Protein AF-A0A916ADL3-F1 (afdb_monomer)

Solvent-accessible surface area (backbone atoms only — not comparable to full-atom values): 5430 Å² total; per-residue (Å²): 136,85,81,75,83,83,80,60,75,65,63,58,63,62,55,76,73,56,73,76,81,78,74,80,76,77,79,79,48,58,69,54,54,46,50,54,50,51,55,41,40,76,73,71,47,77,82,90,49,60,67,60,56,50,50,48,35,44,68,70,72,42,94,71,61,96,82,56,55,59,69,60,54,51,52,50,47,56,57,57,70,74,102

pLDDT: mean 87.64, std 12.75, range [47.03, 98.06]

Mean predicted aligned error: 10.48 Å

Structure (mmCIF, N/CA/C/O backbone):
data_AF-A0A916ADL3-F1
#
_entry.id   AF-A0A916ADL3-F1
#
loop_
_atom_site.group_PDB
_atom_site.id
_atom_site.type_symbol
_atom_site.label_atom_id
_atom_site.label_alt_id
_atom_site.label_comp_id
_atom_site.label_asym_id
_atom_site.label_entity_id
_atom_site.label_seq_id
_atom_site.pdbx_PDB_ins_code
_atom_site.Cartn_x
_atom_site.Cartn_y
_atom_site.Cartn_z
_atom_site.occupancy
_atom_site.B_iso_or_equiv
_atom_site.auth_seq_id
_atom_site.auth_comp_id
_atom_site.auth_asym_id
_atom_site.auth_atom_id
_atom_site.pdbx_PDB_model_num
ATOM 1 N N . MET A 1 1 ? -22.108 58.563 -25.010 1.00 47.03 1 MET A N 1
ATOM 2 C CA . MET A 1 1 ? -21.289 57.904 -26.053 1.00 47.03 1 MET A CA 1
ATOM 3 C C . MET A 1 1 ? -20.652 56.651 -25.448 1.00 47.03 1 MET A C 1
ATOM 5 O O . MET A 1 1 ? -19.613 56.733 -24.807 1.00 47.03 1 MET A O 1
ATOM 9 N N . THR A 1 2 ? -21.330 55.509 -25.516 1.00 56.00 2 THR A N 1
ATOM 10 C CA . THR A 1 2 ? -20.911 54.253 -24.868 1.00 56.00 2 THR A CA 1
ATOM 11 C C . THR A 1 2 ? -19.782 53.610 -25.678 1.00 56.00 2 THR A C 1
ATOM 13 O O . THR A 1 2 ? -20.000 53.201 -26.817 1.00 56.00 2 THR A O 1
ATOM 16 N N . LYS A 1 3 ? -18.562 53.540 -25.127 1.00 55.84 3 LYS A N 1
ATOM 17 C CA . LYS A 1 3 ? -17.449 52.839 -25.785 1.00 55.84 3 LYS A CA 1
ATOM 18 C C . LYS A 1 3 ? -17.723 51.333 -25.771 1.00 55.84 3 LYS A C 1
ATOM 20 O O . LYS A 1 3 ? -17.781 50.728 -24.705 1.00 55.84 3 LYS A O 1
ATOM 25 N N . ARG A 1 4 ? -17.894 50.731 -26.953 1.00 60.28 4 ARG A N 1
ATOM 26 C CA . ARG A 1 4 ? -17.880 49.270 -27.111 1.00 60.28 4 ARG A CA 1
ATOM 27 C C . ARG A 1 4 ? -16.446 48.771 -26.894 1.00 60.28 4 ARG A C 1
ATOM 29 O O . ARG A 1 4 ? -15.536 49.363 -27.475 1.00 60.28 4 ARG A O 1
ATOM 36 N N . PRO A 1 5 ? -16.221 47.721 -26.088 1.00 65.62 5 PRO A N 1
ATOM 37 C CA . PRO A 1 5 ? -14.891 47.151 -25.940 1.00 65.62 5 PRO A CA 1
ATOM 38 C C . PRO A 1 5 ? -14.469 46.491 -27.257 1.00 65.62 5 PRO A C 1
ATOM 40 O O . PRO A 1 5 ? -15.157 45.623 -27.790 1.00 65.62 5 PRO A O 1
ATOM 43 N N . GLU 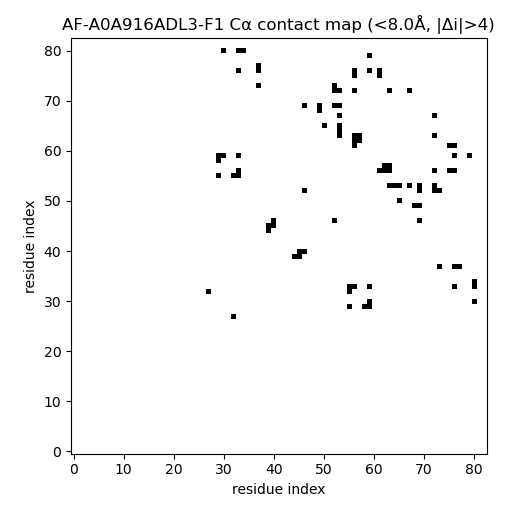A 1 6 ? -13.340 46.946 -27.790 1.00 69.56 6 GLU A N 1
ATOM 44 C CA . GLU A 1 6 ? -12.711 46.417 -28.994 1.00 69.56 6 GLU A CA 1
ATOM 45 C C . GLU A 1 6 ? -12.088 45.051 -28.670 1.00 69.56 6 GLU A C 1
ATOM 47 O O . GLU A 1 6 ? -11.099 44.951 -27.939 1.00 69.56 6 GLU A O 1
ATOM 52 N N . ILE A 1 7 ? -12.709 43.978 -29.161 1.00 68.25 7 ILE A N 1
ATOM 53 C CA . ILE A 1 7 ? -12.214 42.613 -28.974 1.00 68.25 7 ILE A CA 1
ATOM 54 C C . ILE A 1 7 ? -11.179 42.352 -30.061 1.00 68.25 7 ILE A C 1
ATOM 56 O O . ILE A 1 7 ? -11.495 42.295 -31.248 1.00 68.25 7 ILE A O 1
ATOM 60 N N . LYS A 1 8 ? -9.920 42.232 -29.652 1.00 78.50 8 LYS A N 1
ATOM 61 C CA . LYS A 1 8 ? -8.795 42.240 -30.582 1.00 78.50 8 LYS A CA 1
ATOM 62 C C . LYS A 1 8 ? -8.662 40.883 -31.293 1.00 78.50 8 LYS A C 1
ATOM 64 O O . LYS A 1 8 ? -8.616 39.856 -30.615 1.00 78.50 8 LYS A O 1
ATOM 69 N N . PRO A 1 9 ? -8.564 40.840 -32.632 1.00 68.50 9 PRO A N 1
ATOM 70 C CA . PRO A 1 9 ? -8.755 39.621 -33.437 1.00 68.50 9 PRO A CA 1
ATOM 71 C C . PRO A 1 9 ? -7.722 38.524 -33.144 1.00 68.50 9 PRO A C 1
ATOM 73 O O . PRO A 1 9 ? -8.013 37.335 -33.216 1.00 68.50 9 PRO A O 1
ATOM 76 N N . TRP A 1 10 ? -6.526 38.916 -32.719 1.00 66.19 10 TRP A N 1
ATOM 77 C CA . TRP A 1 10 ? -5.441 38.016 -32.331 1.00 66.19 10 TRP A CA 1
ATOM 78 C C . TRP A 1 10 ? -5.717 37.216 -31.046 1.00 66.19 10 TRP A C 1
ATOM 80 O O . TRP A 1 10 ? -5.106 36.167 -30.844 1.00 66.19 10 TRP A O 1
ATOM 90 N N . THR A 1 11 ? -6.677 37.635 -30.211 1.00 71.62 11 THR A N 1
ATOM 91 C CA . THR A 1 11 ? -7.115 36.832 -29.052 1.00 71.62 11 THR A CA 1
ATOM 92 C C . THR A 1 11 ? -7.819 35.535 -29.455 1.00 71.62 11 THR A C 1
ATOM 94 O O . THR A 1 11 ? -7.781 34.567 -28.696 1.00 71.62 11 THR A O 1
ATOM 97 N N . TRP A 1 12 ? -8.393 35.466 -30.662 1.00 69.81 12 TRP A N 1
ATOM 98 C CA . TRP A 1 12 ? -8.949 34.225 -31.209 1.00 69.81 12 TRP A CA 1
ATOM 99 C C . TRP A 1 12 ? -7.861 33.259 -31.660 1.00 69.81 12 TRP A C 1
ATOM 101 O O . TRP A 1 12 ? -7.908 32.077 -31.323 1.00 69.81 12 TRP A O 1
ATOM 111 N N . LEU A 1 13 ? -6.847 33.767 -32.359 1.00 74.44 13 LEU A N 1
ATOM 112 C CA . LEU A 1 13 ? -5.760 32.943 -32.881 1.00 74.44 13 LEU A CA 1
ATOM 113 C C . LEU A 1 13 ? -4.960 32.270 -31.750 1.00 74.44 13 LEU A C 1
ATOM 115 O O . LEU A 1 13 ? -4.618 31.096 -31.840 1.00 74.44 13 LEU A O 1
ATOM 119 N N . MET A 1 14 ? -4.751 32.967 -30.630 1.00 72.94 14 MET A N 1
ATOM 120 C CA . MET A 1 14 ? -4.083 32.410 -29.442 1.00 72.94 14 MET A CA 1
ATOM 121 C C . MET A 1 14 ? -4.903 31.334 -28.709 1.00 72.94 14 MET A C 1
ATOM 123 O O . MET A 1 14 ? -4.347 30.549 -27.939 1.00 72.94 14 MET A O 1
ATOM 127 N N . ARG A 1 15 ? -6.224 31.266 -28.919 1.00 66.69 15 ARG A N 1
ATOM 128 C CA . ARG A 1 15 ? -7.078 30.212 -28.345 1.00 66.69 15 ARG A CA 1
ATOM 129 C C . ARG A 1 15 ? -6.883 28.869 -29.057 1.00 66.69 15 ARG A C 1
ATOM 131 O O . ARG A 1 15 ? -7.035 27.834 -28.420 1.00 66.69 15 ARG A O 1
ATOM 138 N N . TRP A 1 16 ? -6.491 28.873 -30.332 1.00 74.25 16 TRP A N 1
ATOM 139 C CA . TRP A 1 16 ? -6.284 27.660 -31.137 1.00 74.25 16 TRP A CA 1
ATOM 140 C C . TRP A 1 16 ? -5.034 26.849 -30.789 1.00 74.25 16 TRP A C 1
ATOM 142 O O . TRP A 1 16 ? -4.951 25.683 -31.161 1.00 74.25 16 TRP A O 1
ATOM 152 N N . TRP A 1 17 ? -4.094 27.421 -30.039 1.00 80.12 17 TRP A N 1
ATOM 153 C CA . TRP A 1 17 ? -2.906 26.703 -29.566 1.00 80.12 17 TRP A CA 1
ATOM 154 C C . TRP A 1 17 ? -2.947 26.315 -28.093 1.00 80.12 17 TRP A C 1
ATOM 156 O O . TRP A 1 17 ? -1.961 25.803 -27.567 1.00 80.12 17 TRP A O 1
ATOM 166 N N . GLN A 1 18 ? -4.077 26.516 -27.414 1.00 78.31 18 GLN A N 1
ATOM 167 C CA . GLN A 1 18 ? -4.196 26.086 -26.028 1.00 78.31 18 GLN A CA 1
ATOM 168 C C . GLN A 1 18 ? -4.502 24.584 -25.989 1.00 78.31 18 GLN A C 1
ATOM 170 O O . GLN A 1 18 ? -5.565 24.179 -26.469 1.00 78.31 18 GLN A O 1
ATOM 175 N N . PRO A 1 19 ? -3.606 23.744 -25.432 1.00 78.19 19 PRO A N 1
ATOM 176 C CA . PRO A 1 19 ? -3.957 22.361 -25.157 1.00 78.19 19 PRO A CA 1
ATOM 177 C C . PRO A 1 19 ? -5.179 22.343 -24.227 1.00 78.19 19 PRO A C 1
ATOM 179 O O . PRO A 1 19 ? -5.324 23.243 -23.389 1.00 78.19 19 PRO A O 1
ATOM 182 N N . PRO A 1 20 ? -6.080 21.355 -24.363 1.00 80.19 20 PRO A N 1
ATOM 183 C CA . PRO A 1 20 ? -7.221 21.250 -23.467 1.00 80.19 20 PRO A CA 1
ATOM 184 C C . PRO A 1 20 ? -6.719 21.213 -22.016 1.00 80.19 20 PRO A C 1
ATOM 186 O O . PRO A 1 20 ? -5.690 20.581 -21.750 1.00 80.19 20 PRO A O 1
ATOM 189 N N . PRO A 1 21 ? -7.410 21.880 -21.073 1.00 75.44 21 PRO A N 1
ATOM 190 C CA . PRO A 1 21 ? -7.008 21.843 -19.676 1.00 75.44 21 PRO A CA 1
ATOM 191 C C . PRO A 1 21 ? -6.931 20.383 -19.229 1.00 75.44 21 PRO A C 1
ATOM 193 O O . PRO A 1 21 ? -7.893 19.624 -19.393 1.00 75.44 21 PRO A O 1
ATOM 196 N N . ALA A 1 22 ? -5.770 19.980 -18.706 1.00 77.62 22 ALA A N 1
ATOM 197 C CA . ALA A 1 22 ? -5.584 18.644 -18.167 1.00 77.62 22 ALA A CA 1
ATOM 198 C C . ALA A 1 22 ? -6.656 18.417 -17.098 1.00 77.62 22 ALA A C 1
ATOM 200 O O . ALA A 1 22 ? -6.749 19.175 -16.130 1.00 77.62 22 ALA A O 1
ATOM 201 N N . ARG A 1 23 ? -7.506 17.402 -17.294 1.00 76.50 23 ARG A 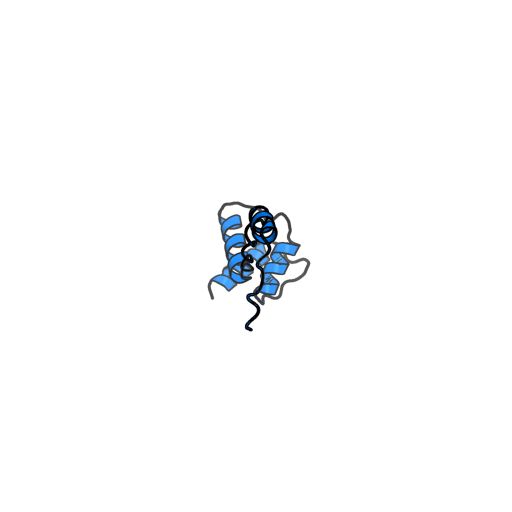N 1
ATOM 202 C CA . ARG A 1 23 ? -8.486 17.033 -16.272 1.00 76.50 23 ARG A CA 1
ATOM 203 C C . ARG A 1 23 ? -7.696 16.671 -15.013 1.00 76.50 23 ARG A C 1
ATOM 205 O O . ARG A 1 23 ? -6.789 15.843 -15.124 1.00 76.50 23 ARG A O 1
ATOM 212 N N . PRO A 1 24 ? -7.992 17.269 -13.847 1.00 70.62 24 PRO A N 1
ATOM 213 C CA . PRO A 1 24 ? -7.305 16.895 -12.623 1.00 70.62 24 PRO A CA 1
ATOM 214 C C . PRO A 1 24 ? -7.527 15.398 -12.396 1.00 70.62 24 PRO A C 1
ATOM 216 O O . PRO A 1 24 ? -8.668 14.936 -12.334 1.00 70.62 24 PRO A O 1
ATOM 219 N N . ALA A 1 25 ? -6.439 14.628 -12.347 1.00 73.31 25 ALA A N 1
ATOM 220 C CA . ALA A 1 25 ? -6.518 13.211 -12.033 1.00 73.31 25 ALA A CA 1
ATOM 221 C C . ALA A 1 25 ? -7.047 13.088 -10.603 1.00 73.31 25 ALA A C 1
ATOM 223 O O . ALA A 1 25 ? -6.428 13.598 -9.668 1.00 73.31 25 ALA A O 1
ATOM 224 N N . VAL A 1 26 ? -8.207 12.451 -10.434 1.00 75.94 26 VAL A N 1
ATOM 225 C CA . VAL A 1 26 ? -8.746 12.183 -9.100 1.00 75.94 26 VAL A CA 1
ATOM 226 C C . VAL A 1 26 ? -7.730 11.292 -8.379 1.00 75.94 26 VAL A C 1
ATOM 228 O O . VAL A 1 26 ? -7.396 10.226 -8.905 1.00 75.94 26 VAL A O 1
ATOM 231 N N . PRO A 1 27 ? -7.187 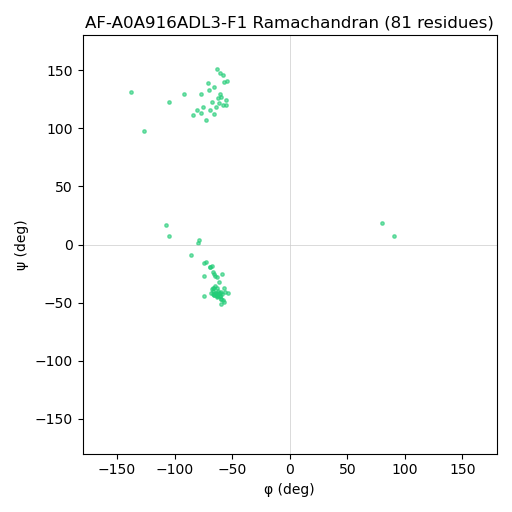11.711 -7.223 1.00 80.88 27 PRO A N 1
ATOM 232 C CA . PRO A 1 27 ? -6.216 10.902 -6.507 1.00 80.88 27 PRO A CA 1
ATOM 233 C C . PRO A 1 27 ? -6.858 9.569 -6.112 1.00 80.88 27 PRO A C 1
ATOM 235 O O . PRO A 1 27 ? -7.952 9.530 -5.550 1.00 80.88 27 PRO A O 1
ATOM 238 N N . VAL A 1 28 ? -6.178 8.467 -6.436 1.00 84.94 28 VAL A N 1
ATOM 239 C CA . VAL A 1 28 ? -6.641 7.116 -6.104 1.00 84.94 28 VAL A CA 1
ATOM 240 C C . VAL A 1 28 ? -6.704 6.983 -4.585 1.00 84.94 28 VAL A C 1
ATOM 242 O O . VAL A 1 28 ? -5.712 7.243 -3.902 1.00 84.94 28 VAL A O 1
ATOM 245 N N . SER A 1 29 ? -7.860 6.574 -4.058 1.00 93.81 29 SER A N 1
ATOM 246 C CA . SER A 1 29 ? -8.035 6.384 -2.618 1.00 93.81 29 SER A CA 1
ATOM 247 C C . SER A 1 29 ? -7.107 5.286 -2.092 1.00 93.81 29 SER A C 1
ATOM 249 O O . SER A 1 29 ? -6.776 4.333 -2.802 1.00 93.81 29 SER A O 1
ATOM 251 N N . ASP A 1 30 ? -6.707 5.375 -0.824 1.00 95.31 30 ASP A N 1
ATOM 252 C CA . ASP A 1 30 ? -5.816 4.373 -0.225 1.00 95.31 30 ASP A CA 1
ATOM 253 C C . ASP A 1 30 ? -6.450 2.973 -0.209 1.00 95.31 30 ASP A C 1
ATOM 255 O O . ASP A 1 30 ? -5.764 1.973 -0.432 1.00 95.31 30 ASP A O 1
ATOM 259 N N . ARG A 1 31 ? -7.783 2.900 -0.068 1.00 96.00 31 ARG A N 1
ATOM 260 C CA . ARG A 1 31 ? -8.544 1.649 -0.205 1.00 96.00 31 ARG A CA 1
ATOM 261 C C . ARG A 1 31 ? -8.445 1.070 -1.615 1.00 96.00 31 ARG A C 1
ATOM 263 O O . ARG A 1 31 ? -8.216 -0.130 -1.742 1.00 96.00 31 ARG A O 1
ATOM 270 N N . GLN A 1 32 ? -8.560 1.896 -2.655 1.00 96.38 32 GLN A N 1
ATOM 271 C CA . GLN A 1 32 ? -8.420 1.434 -4.037 1.00 96.38 32 GLN A CA 1
ATOM 272 C C . GLN A 1 32 ? -6.988 0.962 -4.320 1.00 96.38 32 GLN A C 1
ATOM 274 O O . GLN A 1 32 ? -6.801 -0.130 -4.845 1.00 96.38 32 GLN A O 1
ATOM 279 N N . ARG A 1 33 ? -5.967 1.704 -3.864 1.00 95.94 33 ARG A N 1
ATOM 280 C CA . ARG A 1 33 ? -4.555 1.284 -3.984 1.00 95.94 33 ARG A CA 1
ATOM 281 C C . ARG A 1 33 ? -4.306 -0.084 -3.345 1.00 95.94 33 ARG A C 1
ATOM 283 O O . ARG A 1 33 ? -3.558 -0.893 -3.888 1.00 95.94 33 ARG A O 1
ATOM 290 N N . ALA A 1 34 ? -4.917 -0.339 -2.190 1.00 97.56 34 ALA A N 1
ATOM 291 C CA . ALA A 1 34 ? -4.827 -1.627 -1.520 1.00 97.56 34 ALA A CA 1
ATOM 292 C C . ALA A 1 34 ? -5.541 -2.745 -2.291 1.00 97.56 34 ALA A C 1
ATOM 294 O O . ALA A 1 34 ? -4.999 -3.841 -2.405 1.00 97.56 34 ALA A O 1
ATOM 295 N N . GLN A 1 35 ? -6.721 -2.479 -2.852 1.00 98.06 35 GLN A N 1
ATOM 296 C CA . GLN A 1 35 ? -7.435 -3.441 -3.696 1.00 98.06 35 GLN A CA 1
ATOM 297 C C . GLN A 1 35 ? -6.639 -3.791 -4.955 1.00 98.06 35 GLN A C 1
ATOM 299 O O . GLN A 1 35 ? -6.506 -4.970 -5.273 1.00 98.06 35 GLN A O 1
ATOM 304 N N . ASP A 1 36 ? -6.060 -2.794 -5.625 1.00 97.00 36 ASP A N 1
ATOM 305 C CA . ASP A 1 36 ? -5.229 -3.000 -6.813 1.00 97.00 36 ASP A CA 1
ATOM 306 C C . ASP A 1 36 ? -3.992 -3.843 -6.485 1.00 97.00 36 ASP A C 1
ATOM 308 O O . ASP A 1 36 ? -3.651 -4.761 -7.231 1.00 97.00 36 ASP A O 1
ATOM 312 N N . LEU A 1 37 ? -3.355 -3.584 -5.336 1.00 97.50 37 LEU A N 1
ATOM 313 C CA . LEU A 1 37 ? -2.241 -4.392 -4.843 1.00 97.50 37 LEU A CA 1
ATOM 314 C C . LEU A 1 37 ? -2.656 -5.853 -4.635 1.00 97.50 37 LEU A C 1
ATOM 316 O O . LEU A 1 37 ? -1.983 -6.747 -5.141 1.00 97.50 37 LEU A O 1
ATOM 320 N N . ILE A 1 38 ? -3.750 -6.103 -3.907 1.00 98.06 38 ILE A N 1
ATOM 321 C CA . ILE A 1 38 ? -4.214 -7.472 -3.644 1.00 98.06 38 ILE A CA 1
ATOM 322 C C . ILE A 1 38 ? -4.598 -8.172 -4.946 1.00 98.06 38 ILE A C 1
ATOM 324 O O . ILE A 1 38 ? -4.175 -9.300 -5.165 1.00 98.06 38 ILE A O 1
ATOM 328 N N . ARG A 1 39 ? -5.302 -7.489 -5.854 1.00 98.06 39 ARG A N 1
ATOM 329 C CA . ARG A 1 39 ? -5.662 -8.036 -7.165 1.00 98.06 39 ARG A CA 1
ATOM 330 C C . ARG A 1 39 ? -4.431 -8.428 -7.981 1.00 98.06 39 ARG A C 1
ATOM 332 O O . ARG A 1 39 ? -4.437 -9.479 -8.614 1.00 98.06 39 ARG A O 1
ATOM 339 N N . ALA A 1 40 ? -3.390 -7.597 -7.981 1.00 97.44 40 ALA A N 1
ATOM 340 C CA . ALA A 1 40 ? -2.147 -7.901 -8.681 1.00 97.44 40 ALA A CA 1
ATOM 341 C C . ALA A 1 40 ? -1.440 -9.122 -8.077 1.00 97.44 40 ALA A C 1
ATOM 343 O O . ALA A 1 40 ? -0.962 -9.971 -8.824 1.00 97.44 40 ALA A O 1
ATOM 344 N N . VAL A 1 41 ? -1.413 -9.237 -6.744 1.00 97.19 41 VAL A N 1
ATOM 345 C CA . VAL A 1 41 ? -0.835 -10.399 -6.049 1.00 97.19 41 VAL A CA 1
ATOM 346 C C . VAL A 1 41 ? -1.635 -11.672 -6.317 1.00 97.19 41 VAL A C 1
ATOM 348 O O . VAL A 1 41 ? -1.051 -12.705 -6.629 1.00 97.19 41 VAL A O 1
ATOM 351 N N . ASP A 1 42 ? -2.963 -11.597 -6.271 1.00 96.88 42 ASP A N 1
ATOM 352 C CA . ASP A 1 42 ? -3.852 -12.729 -6.549 1.00 96.88 42 ASP A CA 1
ATOM 353 C C . ASP A 1 42 ? -3.740 -13.207 -8.009 1.00 96.88 42 ASP A C 1
ATOM 355 O O . ASP A 1 42 ? -3.936 -14.385 -8.294 1.00 96.88 42 ASP A O 1
ATOM 359 N N . ALA A 1 43 ? -3.360 -12.315 -8.929 1.00 97.94 43 ALA A N 1
ATOM 360 C CA . ALA A 1 43 ? -3.028 -12.649 -10.314 1.00 97.94 43 ALA A CA 1
ATOM 361 C C . ALA A 1 43 ? -1.609 -13.241 -10.493 1.00 97.94 43 ALA A C 1
ATOM 363 O O . ALA A 1 43 ? -1.185 -13.472 -11.624 1.00 97.94 43 ALA A O 1
ATOM 364 N N . GLY A 1 44 ? -0.866 -13.472 -9.404 1.00 96.69 44 GLY A N 1
ATOM 365 C CA . GLY A 1 44 ? 0.500 -14.006 -9.416 1.00 96.69 44 GLY A CA 1
ATOM 366 C C . GLY A 1 44 ? 1.605 -12.944 -9.468 1.00 96.69 44 GLY A C 1
ATOM 367 O O . GLY A 1 44 ? 2.778 -13.281 -9.624 1.00 96.69 44 GLY A O 1
ATOM 368 N N . GLY A 1 45 ? 1.265 -11.659 -9.344 1.00 96.19 45 GLY A N 1
ATOM 369 C CA . GLY A 1 45 ? 2.236 -10.569 -9.291 1.00 96.19 45 GLY A CA 1
ATOM 370 C C . GLY A 1 45 ? 3.024 -10.546 -7.979 1.00 96.19 45 GLY A C 1
ATOM 371 O O . GLY A 1 45 ? 2.466 -10.708 -6.896 1.00 96.19 45 GLY A O 1
ATOM 372 N N . ILE A 1 46 ? 4.330 -10.279 -8.059 1.00 94.38 46 ILE A N 1
ATOM 373 C CA . ILE A 1 46 ? 5.205 -10.190 -6.882 1.00 94.38 46 ILE A CA 1
ATOM 374 C C . ILE A 1 46 ? 5.526 -8.715 -6.592 1.00 94.38 46 ILE A C 1
ATOM 376 O O . ILE A 1 46 ? 6.082 -8.030 -7.456 1.00 94.38 46 ILE A O 1
ATOM 380 N N . PRO A 1 47 ? 5.218 -8.190 -5.390 1.00 90.88 47 PRO A N 1
ATOM 381 C CA . PRO A 1 47 ? 5.557 -6.817 -5.039 1.00 90.88 47 PRO A CA 1
ATOM 382 C C . PRO A 1 47 ? 7.077 -6.623 -4.958 1.00 90.88 47 PRO A C 1
ATOM 384 O O . PRO A 1 47 ? 7.730 -7.106 -4.038 1.00 90.88 47 PRO A O 1
ATOM 387 N N . LEU A 1 48 ? 7.638 -5.851 -5.889 1.00 91.50 48 LEU A N 1
ATOM 388 C CA . LEU A 1 48 ? 9.084 -5.590 -5.946 1.00 91.50 48 LEU A CA 1
ATOM 389 C C . LEU A 1 48 ? 9.579 -4.617 -4.863 1.00 91.50 48 LEU A C 1
ATOM 391 O O . LEU A 1 48 ? 10.777 -4.510 -4.623 1.00 91.50 48 LEU A O 1
ATOM 395 N N . ASN A 1 49 ? 8.669 -3.882 -4.218 1.00 94.75 49 ASN A N 1
ATOM 396 C CA . ASN A 1 49 ? 9.009 -2.883 -3.209 1.00 94.75 49 ASN A CA 1
ATOM 397 C C . ASN A 1 49 ? 8.239 -3.132 -1.896 1.00 94.75 49 ASN A C 1
ATOM 399 O O . ASN A 1 49 ? 7.099 -2.673 -1.759 1.00 94.75 49 ASN A O 1
ATOM 403 N N . PRO A 1 50 ? 8.870 -3.791 -0.904 1.00 94.88 50 PRO A N 1
ATOM 404 C CA . PRO A 1 50 ? 8.291 -4.019 0.421 1.00 94.88 50 PRO A CA 1
ATOM 405 C C . PRO A 1 50 ? 7.880 -2.730 1.142 1.00 94.88 50 PRO A C 1
ATOM 407 O O . PRO A 1 50 ? 6.843 -2.684 1.802 1.00 94.88 50 PRO A O 1
ATOM 410 N N . ALA A 1 51 ? 8.655 -1.651 0.992 1.00 95.62 51 ALA A N 1
ATOM 411 C CA . ALA A 1 51 ? 8.352 -0.375 1.635 1.00 95.62 51 ALA A CA 1
ATOM 412 C C . ALA A 1 51 ? 7.046 0.229 1.100 1.00 95.62 51 ALA A C 1
ATOM 414 O O . ALA A 1 51 ? 6.275 0.792 1.874 1.00 95.62 51 ALA A O 1
ATOM 415 N N . ARG A 1 52 ? 6.757 0.050 -0.196 1.00 95.56 52 ARG A N 1
ATOM 416 C CA . ARG A 1 52 ? 5.492 0.486 -0.806 1.00 95.56 52 ARG A CA 1
ATOM 417 C C . ARG A 1 52 ? 4.297 -0.313 -0.289 1.00 95.56 52 ARG A C 1
ATOM 419 O O . ARG A 1 52 ? 3.240 0.265 -0.063 1.00 95.56 52 ARG A O 1
ATOM 426 N N . VAL A 1 53 ? 4.466 -1.616 -0.069 1.00 97.44 53 VAL A N 1
ATOM 427 C CA . VAL A 1 53 ? 3.431 -2.462 0.551 1.00 97.44 53 VAL A CA 1
ATOM 428 C C . VAL A 1 53 ? 3.145 -1.991 1.981 1.00 97.44 53 VAL A C 1
ATOM 430 O O . VAL A 1 53 ? 1.988 -1.810 2.355 1.00 97.44 53 VAL A O 1
ATOM 433 N N . ASN A 1 54 ? 4.194 -1.702 2.754 1.00 97.31 54 ASN A N 1
ATOM 434 C CA . ASN A 1 54 ? 4.059 -1.201 4.120 1.00 97.31 54 ASN A CA 1
ATOM 435 C C . ASN A 1 54 ? 3.435 0.210 4.178 1.00 97.31 54 ASN A C 1
ATOM 437 O O . ASN A 1 54 ? 2.633 0.468 5.068 1.00 97.31 54 ASN A O 1
ATOM 441 N N . ASP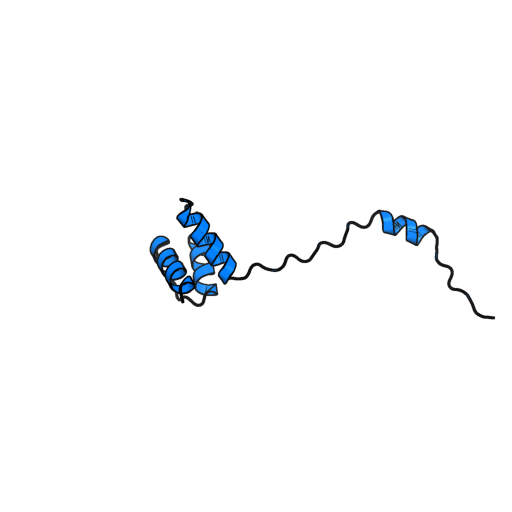 A 1 55 ? 3.748 1.111 3.237 1.00 96.75 55 ASP A N 1
ATOM 442 C CA . ASP A 1 55 ? 3.080 2.424 3.110 1.00 96.75 55 ASP A CA 1
ATOM 443 C C . ASP 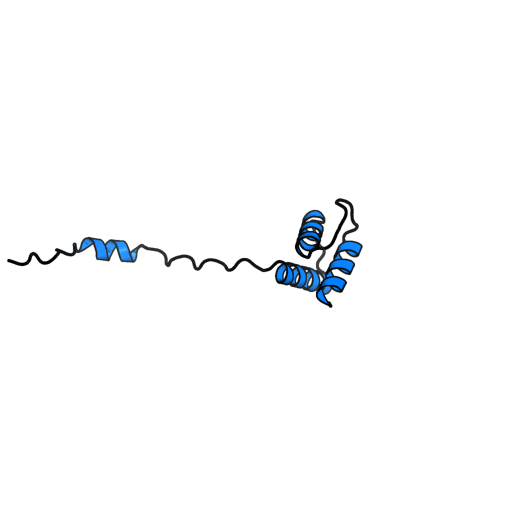A 1 55 ? 1.570 2.268 2.908 1.00 96.75 55 ASP A C 1
ATOM 445 O O . ASP A 1 55 ? 0.789 2.891 3.623 1.00 96.75 55 ASP A O 1
ATOM 449 N N . ILE A 1 56 ? 1.157 1.393 1.987 1.00 97.00 56 ILE A N 1
ATOM 450 C CA . ILE A 1 56 ? -0.264 1.131 1.726 1.00 97.00 56 ILE A CA 1
ATOM 451 C C . ILE A 1 56 ? -0.949 0.602 2.991 1.00 97.00 56 ILE A C 1
ATOM 453 O O . ILE A 1 56 ? -2.018 1.088 3.347 1.00 97.00 56 ILE A O 1
ATOM 457 N N . ALA A 1 57 ? -0.322 -0.333 3.712 1.00 97.50 57 ALA A N 1
ATOM 458 C CA . ALA A 1 57 ? -0.863 -0.837 4.973 1.00 97.50 57 ALA A CA 1
ATOM 459 C C . ALA A 1 57 ? -1.041 0.275 6.023 1.00 97.50 57 ALA A C 1
ATOM 461 O O . ALA A 1 57 ? -2.119 0.395 6.602 1.00 97.50 57 ALA A O 1
ATOM 462 N N . ARG A 1 58 ? -0.032 1.134 6.222 1.00 97.19 58 ARG A N 1
ATOM 463 C CA . ARG A 1 58 ? -0.118 2.257 7.176 1.00 97.19 58 ARG A CA 1
ATOM 464 C C . ARG A 1 58 ? -1.201 3.256 6.795 1.00 97.19 58 ARG A C 1
ATOM 466 O O . ARG A 1 58 ? -1.936 3.718 7.658 1.00 97.19 58 ARG A O 1
ATOM 473 N N . ARG A 1 59 ? -1.347 3.550 5.502 1.00 96.69 59 ARG A N 1
ATOM 474 C CA . ARG A 1 59 ? -2.411 4.426 4.986 1.00 96.69 59 ARG A CA 1
ATOM 475 C C . ARG A 1 59 ? -3.811 3.836 5.162 1.00 96.69 59 ARG A C 1
ATOM 477 O O . ARG A 1 59 ? -4.769 4.587 5.282 1.00 96.69 59 ARG A O 1
ATOM 484 N N . LEU A 1 60 ? -3.930 2.510 5.245 1.00 95.62 60 LEU A N 1
ATOM 485 C CA . LEU A 1 60 ? -5.163 1.828 5.653 1.00 95.62 60 LEU A CA 1
ATOM 486 C C . LEU A 1 60 ? -5.392 1.816 7.176 1.00 95.62 60 LEU A C 1
ATOM 488 O O . LEU A 1 60 ? -6.371 1.226 7.628 1.00 95.62 60 LEU A O 1
ATOM 492 N N . GLY A 1 61 ? -4.510 2.429 7.969 1.00 96.00 61 GLY A N 1
ATOM 493 C CA . GLY A 1 61 ? -4.584 2.428 9.432 1.00 96.00 61 GLY A CA 1
ATOM 494 C C . GLY A 1 61 ? -4.051 1.149 10.082 1.00 96.00 61 GLY A C 1
ATOM 495 O O . GLY A 1 61 ? -4.387 0.860 11.228 1.00 96.00 61 GLY A O 1
ATOM 496 N N . LEU A 1 62 ? -3.256 0.352 9.360 1.00 97.00 62 LEU A N 1
ATOM 497 C CA . LEU A 1 62 ? -2.616 -0.842 9.907 1.00 97.00 62 LEU A CA 1
ATOM 498 C C . LEU A 1 62 ? -1.225 -0.511 10.446 1.00 97.00 62 LEU A C 1
ATOM 500 O O . LEU A 1 62 ? -0.369 0.005 9.726 1.00 97.00 62 LEU A O 1
ATOM 504 N N . GLU A 1 63 ? -0.962 -0.923 11.681 1.00 95.00 63 GLU A N 1
ATOM 505 C CA . GLU A 1 63 ? 0.372 -0.848 12.268 1.00 95.00 63 GLU A CA 1
ATOM 506 C C . GLU A 1 63 ? 1.273 -1.948 11.691 1.00 95.00 63 GLU A C 1
ATOM 508 O O . GLU A 1 63 ? 1.007 -3.144 11.842 1.00 95.00 63 GLU A O 1
ATOM 513 N N . VAL A 1 64 ? 2.353 -1.546 11.011 1.00 96.00 64 VAL A N 1
ATOM 514 C CA . VAL A 1 64 ? 3.328 -2.470 10.409 1.00 96.00 64 VAL A CA 1
ATOM 515 C C . VAL A 1 64 ? 4.770 -2.009 10.611 1.00 96.00 64 VAL A C 1
ATOM 517 O O . VAL A 1 64 ? 5.150 -0.867 10.312 1.00 96.00 64 VAL A O 1
ATOM 520 N N . SER A 1 65 ? 5.610 -2.946 11.062 1.00 93.12 65 SER A N 1
ATOM 521 C CA . SER A 1 65 ? 7.054 -2.740 11.186 1.00 93.12 65 SER A CA 1
ATOM 522 C C . SER A 1 65 ? 7.684 -2.418 9.831 1.00 93.12 65 SER A C 1
ATOM 524 O O . SER A 1 65 ? 7.284 -2.936 8.789 1.00 93.12 65 SER A O 1
ATOM 526 N N . ARG A 1 66 ? 8.741 -1.602 9.838 1.00 90.62 66 ARG A N 1
ATOM 527 C CA . ARG A 1 66 ? 9.568 -1.350 8.646 1.00 90.62 66 ARG A CA 1
ATOM 528 C C . ARG A 1 66 ? 10.196 -2.624 8.062 1.00 90.62 66 ARG A C 1
ATOM 530 O O . ARG A 1 66 ? 10.478 -2.644 6.870 1.00 90.62 66 ARG A O 1
ATOM 537 N N . HIS A 1 67 ? 10.388 -3.653 8.888 1.00 92.38 67 HIS A N 1
ATOM 538 C CA . HIS A 1 67 ? 10.948 -4.954 8.508 1.00 92.38 67 HIS A CA 1
ATOM 539 C C . HIS A 1 67 ? 9.883 -6.060 8.476 1.00 92.38 67 HIS A C 1
ATOM 541 O O . HIS A 1 67 ? 10.225 -7.239 8.520 1.00 92.38 67 HIS A O 1
ATOM 547 N N . ALA A 1 68 ? 8.594 -5.699 8.444 1.00 92.00 68 ALA A N 1
ATOM 548 C CA . ALA A 1 68 ? 7.522 -6.678 8.313 1.00 92.00 68 ALA A CA 1
ATOM 549 C C . ALA A 1 68 ? 7.708 -7.509 7.034 1.00 92.00 68 ALA A C 1
ATOM 551 O O . ALA A 1 68 ? 8.0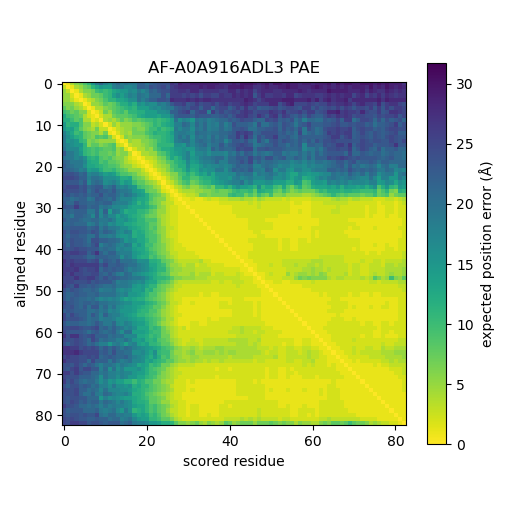77 -6.977 5.981 1.00 92.00 68 ALA A O 1
ATOM 552 N N . ARG A 1 69 ? 7.445 -8.816 7.130 1.00 95.81 69 ARG A N 1
ATOM 553 C 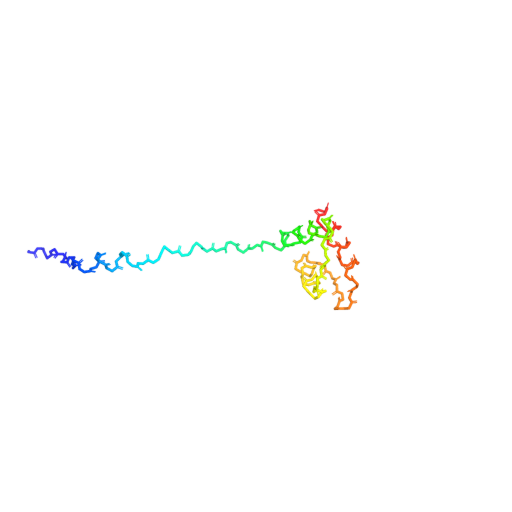CA . ARG A 1 69 ? 7.477 -9.712 5.971 1.00 95.81 69 ARG A CA 1
ATOM 554 C C . ARG A 1 69 ? 6.361 -9.318 5.005 1.00 95.81 69 ARG A C 1
ATOM 556 O O . ARG A 1 69 ? 5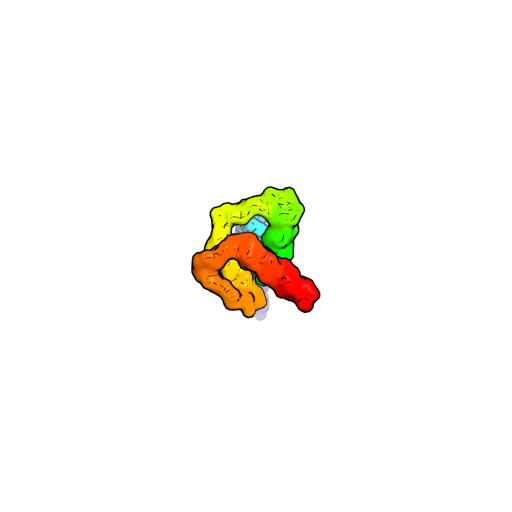.230 -9.105 5.429 1.00 95.81 69 ARG A O 1
ATOM 563 N N . VAL A 1 70 ? 6.665 -9.264 3.706 1.00 96.00 70 VAL A N 1
ATOM 564 C CA . VAL A 1 70 ? 5.704 -8.810 2.684 1.00 96.00 70 VAL A CA 1
ATOM 565 C C . VAL A 1 70 ? 4.424 -9.644 2.707 1.00 96.00 70 VAL A C 1
ATOM 567 O O . VAL A 1 70 ? 3.352 -9.062 2.815 1.00 96.00 70 VAL A O 1
ATOM 570 N N . ASP A 1 71 ? 4.523 -10.977 2.695 1.00 95.75 71 ASP A N 1
ATOM 571 C CA . ASP A 1 71 ? 3.362 -11.879 2.782 1.00 95.75 71 ASP A CA 1
ATOM 572 C C . ASP A 1 71 ? 2.467 -11.604 3.993 1.00 95.75 71 ASP A C 1
ATOM 574 O O . ASP A 1 71 ? 1.242 -11.587 3.890 1.00 95.75 71 ASP A O 1
ATOM 578 N N . GLU A 1 72 ? 3.077 -11.337 5.146 1.00 97.00 72 GLU A N 1
ATOM 579 C CA . GLU A 1 72 ? 2.355 -11.040 6.381 1.00 97.00 72 GLU A CA 1
ATOM 580 C C . GLU A 1 72 ? 1.605 -9.706 6.267 1.00 97.00 72 GLU A C 1
ATOM 582 O O . GLU A 1 72 ? 0.433 -9.607 6.639 1.00 97.00 72 GLU A O 1
ATOM 587 N N . THR A 1 73 ? 2.245 -8.682 5.695 1.00 97.75 73 THR A N 1
ATOM 588 C CA . THR A 1 73 ? 1.595 -7.397 5.415 1.00 97.75 73 THR A CA 1
ATOM 589 C C . THR A 1 73 ? 0.463 -7.550 4.394 1.00 97.75 73 THR A C 1
ATOM 591 O O . THR A 1 73 ? -0.617 -6.997 4.601 1.00 97.75 73 THR A O 1
ATOM 594 N N . ILE A 1 74 ? 0.657 -8.336 3.331 1.00 98.00 74 ILE A N 1
ATOM 595 C CA . ILE A 1 74 ? -0.382 -8.629 2.331 1.00 98.00 74 ILE A CA 1
ATOM 596 C C . ILE A 1 74 ? -1.584 -9.322 2.986 1.00 98.00 74 ILE A C 1
ATOM 598 O O . ILE A 1 74 ? -2.726 -8.914 2.759 1.00 98.00 74 ILE A O 1
ATOM 602 N N . ALA A 1 75 ? -1.349 -10.307 3.856 1.00 97.56 75 ALA A N 1
ATOM 603 C CA . ALA A 1 75 ? -2.412 -10.982 4.594 1.00 97.56 75 ALA A CA 1
ATOM 604 C C . ALA A 1 75 ? -3.207 -10.011 5.486 1.00 97.56 75 ALA A C 1
ATOM 606 O O . ALA A 1 75 ? -4.441 -10.053 5.498 1.00 97.56 75 ALA A O 1
ATOM 607 N N . ARG A 1 76 ? -2.526 -9.084 6.179 1.00 97.75 76 ARG A N 1
ATOM 608 C CA . ARG A 1 76 ? -3.177 -8.031 6.982 1.00 97.75 76 ARG A CA 1
ATOM 609 C C . ARG A 1 76 ? -4.022 -7.087 6.133 1.00 97.75 76 ARG A C 1
ATOM 611 O O . ARG A 1 76 ? -5.162 -6.809 6.501 1.00 97.75 76 ARG A O 1
ATOM 618 N N . ILE A 1 77 ? -3.501 -6.632 4.992 1.00 98.00 77 ILE A N 1
ATOM 619 C CA . ILE A 1 77 ? -4.247 -5.783 4.052 1.00 98.00 77 ILE A CA 1
ATOM 620 C C . ILE A 1 77 ? -5.507 -6.515 3.571 1.00 98.00 77 ILE A C 1
ATOM 622 O O . ILE A 1 77 ? -6.601 -5.951 3.617 1.00 98.00 77 ILE A O 1
ATOM 626 N N . ARG A 1 78 ? -5.389 -7.791 3.179 1.00 97.94 78 ARG A N 1
ATOM 627 C CA . ARG A 1 78 ? -6.533 -8.607 2.745 1.00 97.94 78 ARG A CA 1
ATOM 628 C C . ARG A 1 78 ? -7.591 -8.731 3.845 1.00 97.94 78 ARG A C 1
ATOM 630 O O . ARG A 1 78 ? -8.779 -8.652 3.551 1.00 97.94 78 ARG A O 1
ATOM 637 N N . ALA A 1 79 ? -7.181 -8.909 5.101 1.00 97.62 79 ALA A N 1
ATOM 638 C CA . ALA A 1 79 ? -8.104 -8.956 6.233 1.00 97.62 79 ALA A CA 1
ATOM 639 C C . ALA A 1 79 ? -8.793 -7.604 6.482 1.00 97.62 79 ALA A C 1
ATOM 641 O O . ALA A 1 79 ? -9.987 -7.577 6.761 1.00 97.62 79 ALA A O 1
ATOM 642 N N . ALA A 1 80 ? -8.070 -6.489 6.354 1.00 96.94 80 ALA A N 1
ATOM 643 C CA . ALA A 1 80 ? -8.617 -5.146 6.540 1.00 96.94 80 ALA A CA 1
ATOM 644 C C . ALA A 1 80 ? -9.662 -4.779 5.476 1.00 96.94 80 ALA A C 1
ATOM 646 O O . ALA A 1 80 ? -10.676 -4.167 5.793 1.00 96.94 80 ALA A O 1
ATOM 647 N N . LEU A 1 81 ? -9.453 -5.194 4.223 1.00 96.56 81 LEU A N 1
ATOM 648 C CA . LEU A 1 81 ? -10.397 -4.945 3.127 1.00 96.56 81 LEU A CA 1
ATOM 649 C C . LEU A 1 81 ? -11.713 -5.729 3.248 1.00 96.56 81 LEU A C 1
ATOM 651 O O . LEU A 1 81 ? -12.691 -5.351 2.608 1.00 96.56 81 LEU A O 1
ATOM 655 N N . LYS A 1 82 ? -11.738 -6.804 4.046 1.00 95.06 82 LYS A N 1
ATOM 656 C CA . LYS A 1 82 ? -12.933 -7.624 4.311 1.00 95.06 82 LYS A CA 1
ATOM 657 C C . LYS A 1 82 ? -13.809 -7.093 5.451 1.00 95.06 82 LYS A C 1
ATOM 659 O O . LYS A 1 82 ? -14.880 -7.649 5.670 1.00 95.06 82 LYS A O 1
ATOM 664 N N . ARG A 1 83 ? -13.326 -6.097 6.194 1.00 87.19 83 ARG A N 1
ATOM 665 C CA . ARG A 1 83 ? -14.072 -5.423 7.262 1.00 87.19 83 ARG A CA 1
ATOM 666 C C . ARG A 1 83 ? -14.953 -4.317 6.697 1.00 87.19 83 ARG A C 1
ATOM 668 O O . ARG A 1 83 ? -14.577 -3.740 5.642 1.00 87.19 83 ARG A O 1
#

Sequence (83 aa):
MTKRPEIKPWTWLMRWWQPPPARPAVPVSDRQRAQDLIRAVDAGGIPLNPARVNDIARRLGLEVSRHARVDETIARI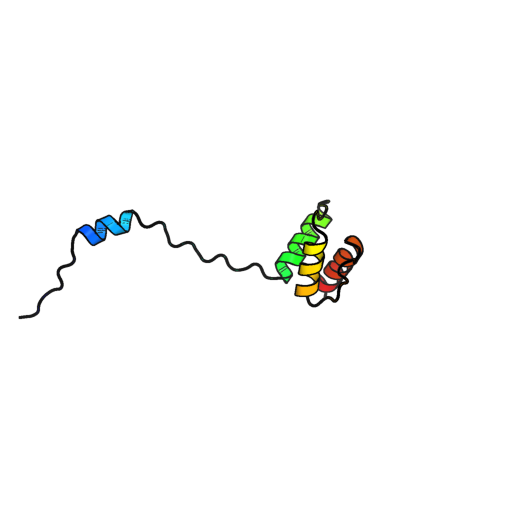RAALKR

Secondary structure (DSSP, 8-state):
--------THHHHTTTTPPPPPPPPPPPPHHHHHHHHHHHHHTT---S-HHHHHHHHHHTT----TT--HHHHHHHHHHHHT-

Radius of gyration: 24.63 Å; Cα contacts (8 Å, |Δi|>4): 48; chains: 1; bounding box: 32×72×46 Å

Foldseek 3Di:
DDDDDDDDPVVVVVVVPDDPPDDPDDPQQLLNVLVVVLVCVVVVHDPPDQQVLVVSCVSLVHDDDPPHDSVVSNVSSVVSNVD

Nearest PDB structures (foldseek):
  7zkk-assembly1_A  TM=5.047E-01  e=2.484E+00  Carboxydothermus hydrogenoformans Z-2901
  1oao-assembly1_B  TM=4.717E-01  e=6.416E+00  Neomoorella thermoacetica